Protein AF-A0A958PLS8-F1 (afdb_monomer_lite)

pLDDT: mean 89.81, std 10.18, range [41.72, 96.56]

Foldseek 3Di:
DPDQDDPVVDPDVLVSLVVNQVVVCVVPVVDDLQNVCVVLVHPDSNVNVCCNVVVDPCDPVSPPD

Radius of gyration: 11.79 Å; chains: 1; bounding box: 25×25×30 Å

Secondary structure (DSSP, 8-state):
--PPPPGGG-SSHHHHHHHHHHHHHHH-TT--HHHHHHHTT-SSTTHHHHHHTTSS---GGGTT-

Structure (mmCIF, N/CA/C/O backbone):
data_AF-A0A958PLS8-F1
#
_entry.id   AF-A0A958PLS8-F1
#
loop_
_atom_site.group_PDB
_atom_site.id
_atom_site.type_symbol
_atom_site.label_atom_id
_atom_site.label_alt_id
_atom_site.label_comp_id
_atom_site.label_asym_id
_atom_site.label_entity_id
_atom_site.label_seq_id
_atom_site.pdbx_PDB_ins_code
_atom_site.Cartn_x
_atom_site.Cartn_y
_atom_site.Cartn_z
_atom_site.occupancy
_atom_site.B_iso_or_equiv
_atom_site.auth_seq_id
_atom_site.auth_comp_id
_atom_site.auth_asym_id
_atom_site.auth_atom_id
_atom_site.pdbx_PDB_model_num
ATOM 1 N N . MET A 1 1 ? -3.912 -15.497 -17.691 1.00 41.72 1 MET A N 1
ATOM 2 C CA . MET A 1 1 ? -4.428 -14.112 -17.665 1.00 41.72 1 MET A CA 1
ATOM 3 C C . MET A 1 1 ? -4.416 -13.673 -16.208 1.00 41.72 1 MET A C 1
ATOM 5 O O . MET A 1 1 ? -5.083 -14.327 -15.421 1.00 41.72 1 MET A O 1
ATOM 9 N N . ASN A 1 2 ? -3.600 -12.686 -15.822 1.00 56.72 2 ASN A N 1
ATOM 10 C CA . ASN A 1 2 ? -3.570 -12.185 -14.439 1.00 56.72 2 ASN A CA 1
ATOM 11 C C . ASN A 1 2 ? -4.695 -11.149 -14.299 1.00 56.72 2 ASN A C 1
ATOM 13 O O . ASN A 1 2 ? -4.519 -9.985 -14.654 1.00 56.72 2 ASN A O 1
ATOM 17 N N . THR A 1 3 ? -5.879 -11.587 -13.882 1.00 65.81 3 THR A N 1
ATOM 18 C CA . THR A 1 3 ? -6.978 -10.671 -13.555 1.00 65.81 3 THR A CA 1
ATOM 19 C C . THR A 1 3 ? -6.564 -9.853 -12.328 1.00 65.81 3 THR A C 1
ATOM 21 O O . THR A 1 3 ? -6.072 -10.449 -11.368 1.00 65.81 3 THR A O 1
ATOM 24 N N . PRO A 1 4 ? -6.706 -8.513 -12.337 1.00 72.12 4 PRO A N 1
ATOM 25 C CA . PRO A 1 4 ? -6.410 -7.706 -11.159 1.00 72.12 4 PRO A CA 1
ATOM 26 C C . PRO A 1 4 ? -7.272 -8.179 -9.989 1.00 72.12 4 PRO A C 1
ATOM 28 O O . PRO A 1 4 ? -8.471 -8.401 -10.157 1.00 72.12 4 PRO A O 1
ATOM 31 N N . SER A 1 5 ? -6.653 -8.344 -8.822 1.00 80.44 5 SER A N 1
ATOM 32 C CA . SER A 1 5 ? -7.336 -8.925 -7.664 1.00 80.44 5 SER A CA 1
ATOM 33 C C . SER A 1 5 ? -8.459 -8.016 -7.198 1.00 80.44 5 SER A C 1
ATOM 35 O O . SER A 1 5 ? -8.272 -6.799 -7.090 1.00 80.44 5 SER A O 1
ATOM 37 N N . ASN A 1 6 ? -9.630 -8.598 -6.954 1.00 86.75 6 ASN A N 1
ATOM 38 C CA . ASN A 1 6 ? -10.796 -7.855 -6.516 1.00 86.75 6 ASN A CA 1
ATOM 39 C C . ASN A 1 6 ? -10.742 -7.678 -4.996 1.00 86.75 6 ASN A C 1
ATOM 41 O O . ASN A 1 6 ? -10.397 -8.603 -4.269 1.00 86.75 6 ASN A O 1
ATOM 45 N N . ILE A 1 7 ? -11.106 -6.498 -4.494 1.00 87.00 7 ILE A N 1
ATOM 46 C CA . ILE A 1 7 ? -11.129 -6.219 -3.052 1.00 87.00 7 ILE A CA 1
ATOM 47 C C . ILE A 1 7 ? -12.077 -7.152 -2.289 1.00 87.00 7 ILE A C 1
ATOM 49 O O . ILE A 1 7 ? -11.828 -7.444 -1.125 1.00 87.00 7 ILE A O 1
ATOM 53 N N . TYR A 1 8 ? -13.136 -7.643 -2.942 1.00 91.19 8 TYR A N 1
ATOM 54 C CA . TYR A 1 8 ? -14.115 -8.543 -2.329 1.00 91.19 8 TYR A CA 1
ATOM 55 C C . TYR A 1 8 ? -13.589 -9.969 -2.118 1.00 91.19 8 TYR A C 1
ATOM 57 O O . TYR A 1 8 ? -14.211 -10.732 -1.384 1.00 91.19 8 TYR A O 1
ATOM 65 N N . ASP A 1 9 ? -12.444 -10.316 -2.712 1.00 90.44 9 ASP A N 1
ATOM 66 C CA . ASP A 1 9 ? -11.824 -11.635 -2.550 1.00 90.44 9 ASP A CA 1
ATOM 67 C C . ASP A 1 9 ? -11.029 -11.747 -1.235 1.00 90.44 9 ASP A C 1
ATOM 69 O O . ASP A 1 9 ? -10.551 -12.825 -0.883 1.00 90.44 9 ASP A O 1
ATOM 73 N N . PHE A 1 10 ? -10.875 -10.640 -0.497 1.00 91.88 10 PHE A N 1
ATOM 74 C CA . PHE A 1 10 ? -10.044 -10.566 0.700 1.00 91.88 10 PHE A CA 1
ATOM 75 C C . PHE A 1 10 ? -10.860 -10.163 1.923 1.00 91.88 10 PHE A C 1
ATOM 77 O O . PHE A 1 10 ? -11.623 -9.201 1.908 1.00 91.88 10 PHE A O 1
ATOM 84 N N . THR A 1 11 ? -10.627 -10.865 3.029 1.00 93.06 11 THR A N 1
ATOM 85 C CA . THR A 1 11 ? -11.167 -10.512 4.351 1.00 93.06 11 THR A CA 1
ATOM 86 C C . THR A 1 11 ? -10.218 -9.623 5.154 1.00 93.06 11 THR A C 1
ATOM 88 O O . THR A 1 11 ? -10.649 -8.956 6.090 1.00 93.06 11 THR A O 1
ATOM 91 N N . ASP A 1 12 ? -8.928 -9.612 4.799 1.00 92.69 12 ASP A N 1
ATOM 92 C CA . ASP A 1 12 ? -7.912 -8.720 5.359 1.00 92.69 12 ASP A CA 1
ATOM 93 C C . ASP A 1 12 ? -7.362 -7.813 4.249 1.00 92.69 12 ASP A C 1
ATOM 95 O O . ASP A 1 12 ? -6.804 -8.265 3.244 1.00 92.69 12 ASP A O 1
ATOM 99 N N . TYR A 1 13 ? -7.485 -6.502 4.452 1.00 92.19 13 TYR A N 1
ATOM 100 C CA . TYR A 1 13 ? -6.974 -5.490 3.532 1.00 92.19 13 TYR A CA 1
ATOM 101 C C . TYR A 1 13 ? -5.450 -5.585 3.332 1.00 92.19 13 TYR A C 1
ATOM 103 O O . TYR A 1 13 ? -4.932 -5.163 2.296 1.00 92.19 13 TYR A O 1
ATOM 111 N N . ARG A 1 14 ? -4.705 -6.138 4.297 1.00 94.81 14 ARG A N 1
ATOM 112 C CA . ARG A 1 14 ? -3.257 -6.349 4.176 1.00 94.81 14 ARG A CA 1
ATOM 113 C C . ARG A 1 14 ? -2.929 -7.387 3.119 1.00 94.81 14 ARG A C 1
ATOM 115 O O . ARG A 1 14 ? -1.937 -7.222 2.412 1.00 94.81 14 ARG A O 1
ATOM 122 N N . ASP A 1 15 ? -3.744 -8.426 2.999 1.00 94.69 15 ASP A N 1
ATOM 123 C CA . ASP A 1 15 ? -3.520 -9.482 2.015 1.00 94.69 15 ASP A CA 1
ATOM 124 C C . ASP A 1 15 ? -3.850 -8.992 0.609 1.00 94.69 15 ASP A C 1
ATOM 126 O O . ASP A 1 15 ? -3.059 -9.216 -0.310 1.00 94.69 15 ASP A O 1
ATOM 130 N N . PHE A 1 16 ? -4.905 -8.182 0.473 1.00 94.75 16 PHE A N 1
ATOM 131 C CA . PHE A 1 16 ? -5.162 -7.441 -0.760 1.00 94.75 16 PHE A CA 1
ATOM 132 C C . PHE A 1 16 ? -3.959 -6.570 -1.158 1.00 94.75 16 PHE A C 1
ATOM 134 O O . PHE A 1 16 ? -3.496 -6.629 -2.296 1.00 94.75 16 PHE A O 1
ATOM 141 N N . LEU A 1 17 ? -3.404 -5.782 -0.227 1.00 94.19 17 LEU A N 1
ATOM 142 C CA . LEU A 1 17 ? -2.257 -4.912 -0.516 1.00 94.19 17 LEU A CA 1
ATOM 143 C C . LEU A 1 17 ? -1.012 -5.699 -0.949 1.00 94.19 17 LEU A C 1
ATOM 145 O O . LEU A 1 17 ? -0.311 -5.262 -1.865 1.00 94.19 17 LEU A O 1
ATOM 149 N N . LYS A 1 18 ? -0.740 -6.849 -0.319 1.00 95.19 18 LYS A N 1
ATOM 150 C CA . LYS A 1 18 ? 0.389 -7.722 -0.682 1.00 95.19 18 LYS A CA 1
ATOM 151 C C . LYS A 1 18 ? 0.226 -8.276 -2.089 1.00 95.19 18 LYS A C 1
ATOM 153 O O . LYS A 1 18 ? 1.165 -8.197 -2.882 1.00 95.19 18 LYS A O 1
ATOM 158 N N . ASP A 1 19 ? -0.949 -8.812 -2.406 1.00 94.88 19 ASP A N 1
ATOM 159 C CA . ASP A 1 19 ? -1.192 -9.397 -3.720 1.00 94.88 19 ASP A CA 1
ATOM 160 C C . ASP A 1 19 ? -1.229 -8.321 -4.811 1.00 94.88 19 ASP A C 1
ATOM 162 O O . ASP A 1 19 ? -0.619 -8.477 -5.871 1.00 94.88 19 ASP A O 1
ATOM 166 N N . ARG A 1 20 ? -1.803 -7.150 -4.512 1.00 93.56 20 ARG A N 1
ATOM 167 C CA . ARG A 1 20 ? -1.773 -6.010 -5.428 1.00 93.56 20 ARG A CA 1
ATOM 168 C C . ARG A 1 20 ? -0.351 -5.523 -5.690 1.00 93.56 20 ARG A C 1
ATOM 170 O O . ARG A 1 20 ? 0.006 -5.275 -6.841 1.00 93.56 20 ARG A O 1
ATOM 177 N N . TYR A 1 21 ? 0.476 -5.407 -4.651 1.00 94.56 21 TYR A N 1
ATOM 178 C CA . TYR A 1 21 ? 1.887 -5.062 -4.810 1.00 94.56 21 TYR A CA 1
ATOM 179 C C . TYR A 1 21 ? 2.630 -6.102 -5.656 1.00 94.56 21 TYR A C 1
ATOM 181 O O . TYR A 1 21 ? 3.405 -5.724 -6.534 1.00 94.56 21 TYR A O 1
ATOM 189 N N . ARG A 1 22 ? 2.371 -7.398 -5.439 1.00 94.75 22 ARG A N 1
ATOM 190 C CA . ARG A 1 22 ? 2.954 -8.484 -6.236 1.00 94.75 22 ARG A CA 1
ATOM 191 C C . ARG A 1 22 ? 2.607 -8.340 -7.717 1.00 94.75 22 ARG A C 1
ATOM 193 O O . ARG A 1 22 ? 3.520 -8.340 -8.533 1.00 94.75 22 ARG A O 1
ATOM 200 N N . GLN A 1 23 ? 1.337 -8.121 -8.057 1.00 94.12 23 GLN A N 1
ATOM 201 C CA . GLN A 1 23 ? 0.907 -7.904 -9.445 1.00 94.12 23 GLN A CA 1
ATOM 202 C C . GLN A 1 23 ? 1.594 -6.696 -10.093 1.00 94.12 23 GLN A C 1
ATOM 204 O O . GLN A 1 23 ? 2.044 -6.779 -11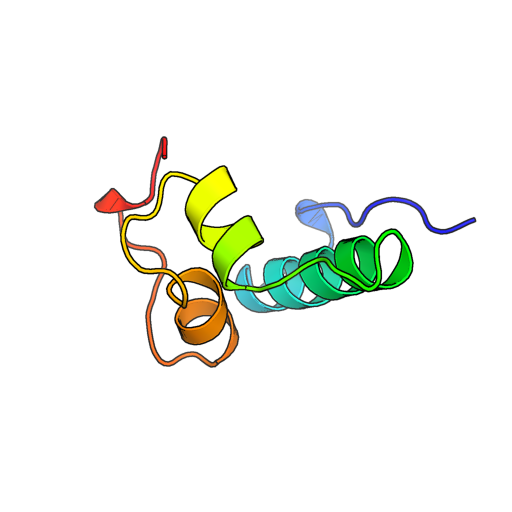.232 1.00 94.12 23 GLN A O 1
ATOM 209 N N . LEU A 1 24 ? 1.709 -5.584 -9.359 1.00 93.44 24 LEU A N 1
ATOM 210 C CA . LEU A 1 24 ? 2.384 -4.376 -9.844 1.00 93.44 24 LEU A CA 1
ATOM 211 C C . LEU A 1 24 ? 3.886 -4.610 -10.056 1.00 93.44 24 LEU A C 1
ATOM 213 O O . LEU 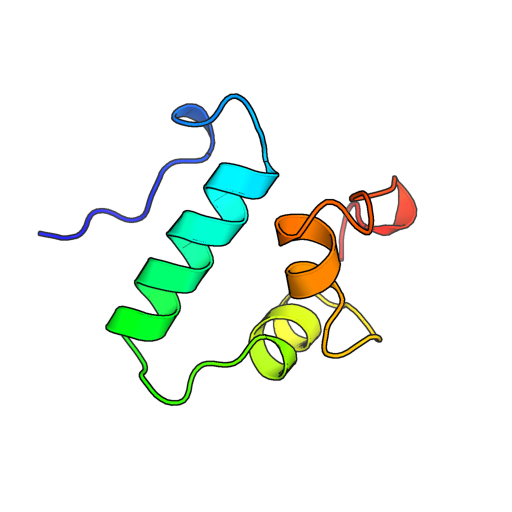A 1 24 ? 4.458 -4.117 -11.024 1.00 93.44 24 LEU A O 1
ATOM 217 N N . LYS A 1 25 ? 4.518 -5.395 -9.179 1.00 94.31 25 LYS A N 1
ATOM 218 C CA . LYS A 1 25 ? 5.933 -5.770 -9.281 1.00 94.31 25 LYS A CA 1
ATOM 219 C C . LYS A 1 25 ? 6.205 -6.756 -10.418 1.00 94.31 25 LYS A C 1
ATOM 221 O O . LYS A 1 25 ? 7.256 -6.676 -11.045 1.00 94.31 25 LYS A O 1
ATOM 226 N N . GLU A 1 26 ? 5.274 -7.672 -10.676 1.00 94.44 26 GLU A N 1
ATOM 227 C CA . GLU A 1 26 ? 5.308 -8.582 -11.825 1.00 94.44 26 GLU A CA 1
ATOM 228 C C . GLU A 1 26 ? 5.154 -7.805 -13.143 1.00 94.44 26 GLU A C 1
ATOM 230 O O . GLU A 1 26 ? 5.834 -8.123 -14.116 1.00 94.44 26 GLU A O 1
ATOM 235 N N . SER A 1 27 ? 4.310 -6.763 -13.176 1.00 93.94 27 SER A N 1
ATOM 236 C CA . SER A 1 27 ? 4.139 -5.913 -14.363 1.00 93.94 27 SER A CA 1
ATOM 237 C C . SER A 1 27 ? 5.287 -4.926 -14.586 1.00 93.94 27 SER A C 1
ATOM 239 O O . SER A 1 27 ? 5.643 -4.647 -15.727 1.00 93.94 27 SER A O 1
ATOM 241 N N . ASP A 1 28 ? 5.857 -4.393 -13.505 1.00 95.31 28 ASP A N 1
ATOM 242 C CA . ASP A 1 28 ? 6.980 -3.459 -13.523 1.00 95.31 28 ASP A CA 1
ATOM 243 C C 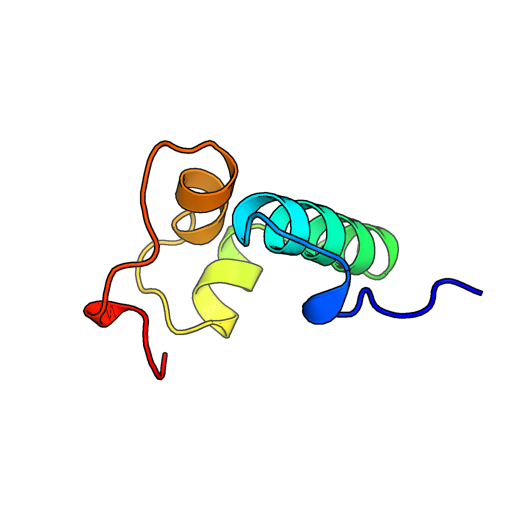. ASP A 1 28 ? 8.004 -3.852 -12.439 1.00 95.31 28 ASP A C 1
ATOM 245 O O . ASP A 1 28 ? 7.834 -3.534 -11.254 1.00 95.31 28 ASP A O 1
ATOM 249 N N . PRO A 1 29 ? 9.118 -4.503 -12.820 1.00 94.00 29 PRO A N 1
ATOM 250 C CA . PRO A 1 29 ? 10.178 -4.869 -11.888 1.00 94.00 29 PRO A CA 1
ATOM 251 C C . PRO A 1 29 ? 10.831 -3.677 -11.174 1.00 94.00 29 PRO A C 1
ATOM 253 O O . PRO A 1 29 ? 11.446 -3.876 -10.124 1.00 94.00 29 PRO A O 1
ATOM 256 N N . ALA A 1 30 ? 10.708 -2.443 -11.676 1.00 95.31 30 ALA A N 1
ATOM 257 C CA . ALA A 1 30 ? 11.196 -1.237 -11.004 1.00 95.31 30 ALA A CA 1
ATOM 258 C C . ALA A 1 30 ? 10.208 -0.694 -9.953 1.00 95.3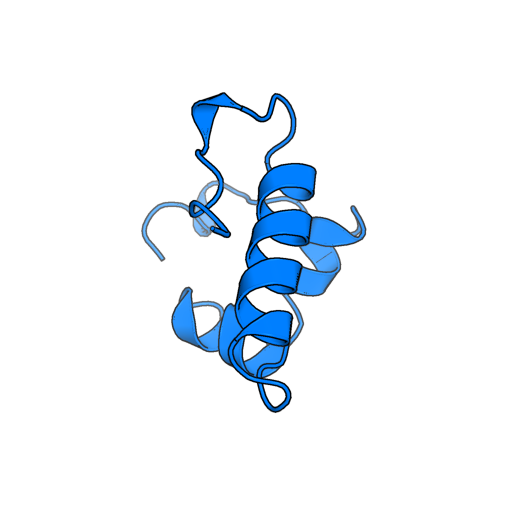1 30 ALA A C 1
ATOM 260 O O . ALA A 1 30 ? 10.590 0.134 -9.115 1.00 95.31 30 ALA A O 1
ATOM 261 N N . PHE A 1 31 ? 8.968 -1.196 -9.925 1.00 96.06 31 PHE A N 1
ATOM 262 C CA . PHE A 1 31 ? 7.962 -0.793 -8.950 1.00 96.06 31 PHE A CA 1
ATOM 263 C C . PHE A 1 31 ? 8.464 -1.023 -7.518 1.00 96.06 31 PHE A C 1
ATOM 265 O O . PHE A 1 31 ? 9.084 -2.040 -7.195 1.00 96.06 31 PHE A O 1
ATOM 272 N N . SER A 1 32 ? 8.236 -0.056 -6.632 1.00 96.56 32 SER A N 1
ATOM 273 C CA . SER A 1 32 ? 8.785 -0.065 -5.272 1.00 96.56 32 SER A CA 1
ATOM 274 C C . SER A 1 32 ? 7.761 0.407 -4.252 1.00 96.56 32 SER A C 1
ATOM 276 O O . SER A 1 32 ? 6.856 1.173 -4.576 1.00 96.56 32 SER A O 1
ATOM 278 N N . PHE A 1 33 ? 7.940 0.023 -2.986 1.00 96.12 33 PHE A N 1
ATOM 279 C CA . PHE A 1 33 ? 7.084 0.497 -1.892 1.00 96.12 33 PHE A CA 1
ATOM 280 C C . PHE A 1 33 ? 7.065 2.026 -1.763 1.00 96.12 33 PHE A C 1
ATOM 282 O O . PHE A 1 33 ? 6.021 2.594 -1.442 1.00 96.12 33 PHE A O 1
ATOM 289 N N . ARG A 1 34 ? 8.187 2.690 -2.087 1.00 95.94 34 ARG A N 1
ATOM 290 C CA . ARG A 1 34 ? 8.279 4.155 -2.164 1.00 95.94 34 ARG A CA 1
ATOM 291 C C . ARG A 1 34 ? 7.343 4.723 -3.210 1.00 95.94 34 ARG A C 1
ATOM 293 O O . ARG A 1 34 ? 6.616 5.670 -2.921 1.00 95.94 34 ARG A O 1
ATOM 300 N N . HIS A 1 35 ? 7.386 4.168 -4.416 1.00 96.31 35 HIS A N 1
ATOM 301 C CA . HIS 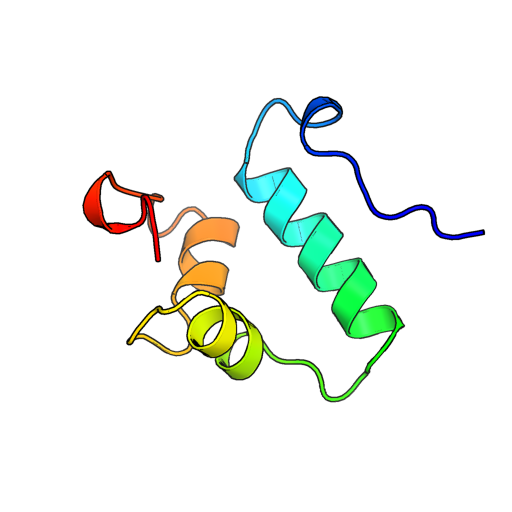A 1 35 ? 6.503 4.597 -5.489 1.00 96.31 35 HIS A CA 1
ATOM 302 C C . HIS A 1 35 ? 5.040 4.326 -5.121 1.00 96.31 35 HIS A C 1
ATOM 304 O O . HIS A 1 35 ? 4.214 5.224 -5.240 1.00 96.31 35 HIS A O 1
ATOM 310 N N . PHE A 1 36 ? 4.747 3.144 -4.575 1.00 95.44 36 PHE A N 1
ATOM 311 C CA . PHE A 1 36 ? 3.396 2.760 -4.183 1.00 95.44 36 PHE A CA 1
ATOM 312 C C . PHE A 1 36 ? 2.810 3.690 -3.113 1.00 95.44 36 PHE A C 1
ATOM 314 O O . PHE A 1 36 ? 1.711 4.210 -3.276 1.00 95.44 36 PHE A O 1
ATOM 321 N N . SER A 1 37 ? 3.577 3.968 -2.055 1.00 94.69 37 SER A N 1
ATOM 322 C CA . SER A 1 37 ? 3.138 4.857 -0.973 1.00 94.69 37 SER A CA 1
ATOM 323 C C . SER A 1 37 ? 2.943 6.290 -1.475 1.00 94.69 37 SER A C 1
ATOM 325 O O . SER A 1 37 ? 1.969 6.934 -1.104 1.00 94.69 37 SER A O 1
ATOM 327 N N . LYS A 1 38 ? 3.823 6.775 -2.364 1.00 94.56 38 LYS A N 1
ATOM 328 C CA . LYS A 1 38 ? 3.693 8.106 -2.974 1.00 94.56 38 LYS A CA 1
ATOM 329 C C . LYS A 1 38 ? 2.449 8.216 -3.863 1.00 94.56 38 LYS A C 1
ATOM 331 O O . LYS A 1 38 ? 1.789 9.246 -3.832 1.00 94.56 38 LYS A O 1
ATOM 336 N N . GLN A 1 39 ? 2.165 7.194 -4.671 1.00 92.69 39 GLN A N 1
ATOM 337 C CA . GLN A 1 39 ? 0.983 7.162 -5.540 1.00 92.69 39 GLN A CA 1
ATOM 338 C C . GLN A 1 39 ? -0.320 7.172 -4.735 1.00 92.69 39 GLN A C 1
ATOM 340 O O . GLN A 1 39 ? -1.263 7.832 -5.144 1.00 92.69 39 GLN A O 1
ATOM 345 N N . ALA A 1 40 ? -0.345 6.513 -3.575 1.00 91.25 40 ALA A N 1
ATOM 346 C CA . ALA A 1 40 ? -1.485 6.503 -2.655 1.00 91.25 40 ALA A CA 1
ATOM 347 C C . ALA A 1 40 ? -1.503 7.696 -1.669 1.00 91.25 40 ALA A C 1
ATOM 349 O O . ALA A 1 40 ? -2.013 7.579 -0.560 1.00 91.25 40 ALA A O 1
ATOM 350 N N . GLY A 1 41 ? -0.837 8.809 -2.001 1.00 92.44 41 GLY A N 1
ATOM 351 C CA . GLY A 1 41 ? -0.906 10.046 -1.211 1.00 92.44 41 GLY A CA 1
ATOM 352 C C . GLY A 1 41 ? -0.180 10.025 0.145 1.00 92.44 41 GLY A C 1
ATOM 353 O O . GLY A 1 41 ? -0.284 10.977 0.929 1.00 92.44 41 GLY A O 1
ATOM 354 N N . PHE A 1 42 ? 0.592 8.980 0.456 1.00 92.50 42 PHE A N 1
ATOM 355 C CA . PHE A 1 42 ? 1.305 8.880 1.728 1.00 92.50 42 PHE A CA 1
ATOM 356 C C . PHE A 1 42 ? 2.658 9.595 1.689 1.00 92.50 42 PHE A C 1
ATOM 358 O O . PHE A 1 42 ? 3.494 9.373 0.813 1.00 92.50 42 PHE A O 1
ATOM 365 N N . GLY A 1 43 ? 2.916 10.408 2.718 1.00 89.50 43 GLY A N 1
ATOM 366 C CA . GLY A 1 43 ? 4.195 11.109 2.876 1.00 89.50 43 GLY A CA 1
ATOM 367 C C . GLY A 1 43 ? 5.358 10.191 3.266 1.00 89.50 43 GLY A C 1
ATOM 368 O O . GLY A 1 43 ? 6.509 10.487 2.953 1.00 89.50 43 GLY A O 1
ATOM 369 N N . SER A 1 44 ? 5.081 9.058 3.923 1.00 92.50 44 SER A N 1
ATOM 370 C CA . SER A 1 44 ? 6.125 8.095 4.285 1.00 92.50 44 SER A CA 1
ATOM 371 C C . SER A 1 44 ? 6.362 7.093 3.148 1.00 92.50 44 SER A C 1
ATOM 373 O O . SER A 1 44 ? 5.430 6.390 2.754 1.00 92.50 44 SER A O 1
ATOM 375 N N . PRO A 1 45 ? 7.606 6.950 2.649 1.00 93.75 45 PRO A N 1
ATOM 376 C CA . PRO A 1 45 ? 7.919 6.096 1.502 1.00 93.75 45 PRO A CA 1
ATOM 377 C C . PRO A 1 45 ? 7.704 4.602 1.775 1.00 93.75 45 PRO A C 1
ATOM 379 O O . PRO A 1 45 ? 7.549 3.824 0.845 1.00 93.75 45 PRO A O 1
ATOM 382 N N . ASN A 1 46 ? 7.675 4.178 3.037 1.00 95.56 46 ASN A N 1
ATOM 383 C CA . ASN A 1 46 ? 7.464 2.777 3.400 1.00 95.56 46 ASN A CA 1
ATOM 384 C C . ASN A 1 46 ? 6.110 2.552 4.079 1.00 95.56 46 ASN A C 1
ATOM 386 O O . ASN A 1 46 ? 5.923 1.512 4.705 1.00 95.56 46 ASN A O 1
ATOM 390 N N . TYR A 1 47 ? 5.176 3.505 3.988 1.00 95.00 47 TYR A N 1
ATOM 391 C CA . TYR A 1 47 ? 3.903 3.423 4.701 1.00 95.00 47 TYR A CA 1
ATOM 392 C C . TYR A 1 47 ? 3.148 2.132 4.375 1.00 95.00 47 TYR A C 1
ATOM 394 O O . TYR A 1 47 ? 2.884 1.337 5.275 1.00 95.00 47 TYR A O 1
ATOM 402 N N . LEU A 1 48 ? 2.898 1.866 3.089 1.00 95.12 48 LEU A N 1
ATOM 403 C CA . LEU A 1 48 ? 2.154 0.675 2.674 1.00 95.12 48 LEU A CA 1
ATOM 404 C C . LEU A 1 48 ? 2.901 -0.624 2.994 1.00 95.12 48 LEU A C 1
ATOM 406 O O . LEU A 1 48 ? 2.272 -1.619 3.338 1.00 95.12 48 LEU A O 1
ATOM 410 N N . LYS A 1 49 ? 4.241 -0.612 2.980 1.00 96.31 49 LYS A N 1
ATOM 411 C CA . LYS A 1 49 ? 5.043 -1.755 3.444 1.00 96.31 49 LYS A CA 1
ATOM 412 C C . LYS A 1 49 ? 4.801 -2.044 4.923 1.00 96.31 49 LYS A C 1
ATOM 414 O O . LYS A 1 49 ? 4.571 -3.187 5.289 1.00 96.31 49 LYS A O 1
ATOM 419 N N . LEU A 1 50 ? 4.832 -1.018 5.772 1.00 96.25 50 LEU A N 1
ATOM 420 C CA . LEU A 1 50 ? 4.584 -1.180 7.206 1.00 96.25 50 LEU A CA 1
ATOM 421 C C . LEU A 1 50 ? 3.163 -1.670 7.486 1.00 96.25 50 LEU A C 1
ATOM 423 O O . LEU A 1 50 ? 2.969 -2.447 8.415 1.00 96.25 50 LEU A O 1
ATOM 427 N N . VAL A 1 51 ? 2.194 -1.234 6.682 1.00 95.75 51 VAL A N 1
ATOM 428 C CA . VAL A 1 51 ? 0.817 -1.724 6.750 1.00 95.75 51 VAL A CA 1
ATOM 429 C C . VAL A 1 51 ? 0.743 -3.212 6.399 1.00 95.75 51 VAL A C 1
ATOM 431 O O . VAL A 1 51 ? 0.196 -3.994 7.175 1.00 95.75 51 VAL A O 1
ATOM 434 N N . MET A 1 52 ? 1.350 -3.619 5.280 1.00 95.81 52 MET A N 1
ATOM 435 C CA . MET A 1 52 ? 1.422 -5.025 4.860 1.00 95.81 52 MET A CA 1
ATOM 436 C C . MET A 1 52 ? 2.148 -5.914 5.880 1.00 95.81 52 MET A C 1
ATOM 438 O O . MET A 1 52 ? 1.719 -7.041 6.118 1.00 95.81 52 MET A O 1
ATOM 442 N N . ASP A 1 53 ? 3.206 -5.395 6.509 1.00 96.25 53 ASP A N 1
ATOM 443 C CA . ASP A 1 53 ? 3.977 -6.072 7.560 1.00 96.25 53 ASP A CA 1
ATOM 444 C C . ASP A 1 53 ? 3.233 -6.111 8.917 1.00 96.25 53 ASP A C 1
ATOM 446 O O . ASP A 1 53 ? 3.767 -6.640 9.891 1.00 96.25 53 ASP A O 1
ATOM 450 N N . GLY A 1 54 ? 2.045 -5.501 9.033 1.00 95.56 54 GLY A N 1
ATOM 451 C CA . GLY A 1 54 ? 1.283 -5.415 10.286 1.00 95.56 54 GLY A CA 1
ATOM 452 C C . GLY A 1 54 ? 1.863 -4.450 11.328 1.00 95.56 54 GLY A C 1
ATOM 453 O O . GLY A 1 54 ? 1.386 -4.393 12.457 1.00 95.56 54 GLY A O 1
ATOM 454 N N . LYS A 1 55 ? 2.878 -3.660 10.960 1.00 95.75 55 LYS A N 1
ATOM 455 C CA . LYS A 1 55 ? 3.543 -2.674 11.834 1.00 95.75 55 LYS A CA 1
ATOM 456 C C . LYS A 1 55 ? 2.804 -1.337 11.907 1.00 95.75 55 LYS A C 1
ATOM 458 O O . LYS A 1 55 ? 3.120 -0.508 12.757 1.00 95.75 55 LYS A O 1
ATOM 463 N N . ARG A 1 56 ? 1.866 -1.096 10.989 1.00 92.88 56 ARG A N 1
ATOM 464 C CA . ARG A 1 56 ? 0.944 0.047 10.973 1.00 92.88 56 ARG A CA 1
ATOM 465 C C . ARG A 1 56 ? -0.448 -0.410 10.537 1.00 92.88 56 ARG A C 1
ATOM 467 O O . ARG A 1 56 ? -0.587 -1.436 9.876 1.00 92.88 56 ARG A O 1
ATOM 474 N N . ASN A 1 57 ? -1.456 0.382 10.882 1.00 91.75 57 ASN A N 1
ATOM 475 C CA . ASN A 1 57 ? -2.824 0.220 10.394 1.00 91.75 57 ASN A CA 1
ATOM 476 C C . ASN A 1 57 ? -3.140 1.313 9.370 1.00 91.75 57 ASN A C 1
ATOM 478 O O . ASN A 1 57 ? -2.574 2.407 9.449 1.00 91.75 57 ASN A O 1
ATOM 482 N N . LEU A 1 58 ? -4.060 1.026 8.447 1.00 88.81 58 LEU A N 1
ATOM 483 C CA . LEU A 1 58 ? -4.791 2.081 7.749 1.00 88.81 58 LEU A CA 1
ATOM 484 C C . LEU A 1 58 ? -5.720 2.730 8.781 1.00 88.81 58 L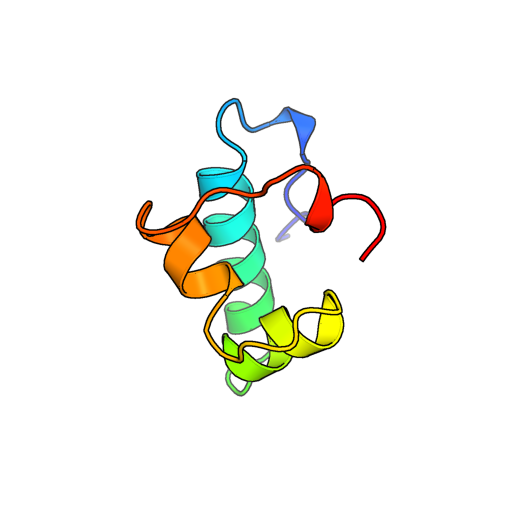EU A C 1
ATOM 486 O O . LEU A 1 58 ? -6.655 2.090 9.252 1.00 88.81 58 LEU A O 1
ATOM 490 N N . SER A 1 59 ? -5.383 3.940 9.218 1.00 82.31 59 SER A N 1
ATOM 491 C CA . SER A 1 59 ? -6.227 4.749 10.102 1.00 82.31 59 SER A CA 1
ATOM 492 C C . SER A 1 59 ? -7.223 5.564 9.281 1.00 82.31 59 SER A C 1
ATOM 494 O O . SER A 1 59 ? -7.089 5.662 8.062 1.00 82.31 59 SER A O 1
ATOM 496 N N . ASP A 1 60 ? -8.175 6.217 9.944 1.00 82.88 60 ASP A N 1
ATOM 497 C CA . ASP A 1 60 ? -9.132 7.111 9.278 1.00 82.88 60 ASP A CA 1
ATOM 498 C C . ASP A 1 60 ? -8.438 8.234 8.487 1.00 82.88 60 ASP A C 1
ATOM 500 O O . ASP A 1 60 ? -8.921 8.663 7.448 1.00 82.88 60 ASP A O 1
ATOM 504 N N . GLU A 1 61 ? -7.239 8.646 8.907 1.00 80.19 61 GLU A N 1
ATOM 505 C CA . GLU A 1 61 ? -6.391 9.606 8.181 1.00 80.19 61 GLU A CA 1
ATOM 506 C C . GLU A 1 61 ? -5.929 9.111 6.798 1.00 80.19 61 GLU A C 1
ATOM 508 O O . GLU A 1 61 ? -5.454 9.903 5.979 1.00 80.19 61 GLU A O 1
ATOM 513 N N . ALA A 1 62 ? -5.996 7.800 6.553 1.00 82.06 62 ALA A N 1
ATOM 514 C CA . ALA A 1 62 ? -5.706 7.192 5.261 1.00 82.06 62 ALA A CA 1
ATOM 515 C C . ALA A 1 62 ? -6.927 7.190 4.328 1.00 82.06 62 ALA A C 1
ATOM 517 O O . ALA A 1 62 ? -6.768 6.953 3.131 1.00 82.06 62 ALA A O 1
ATOM 518 N N . ILE A 1 63 ? -8.133 7.449 4.844 1.00 82.81 63 ILE A N 1
ATOM 519 C CA . ILE A 1 63 ? -9.350 7.502 4.035 1.00 82.81 63 ILE A CA 1
ATOM 520 C C . ILE A 1 63 ? -9.284 8.744 3.137 1.00 82.81 63 ILE A C 1
ATOM 522 O O . ILE A 1 63 ? -9.168 9.870 3.616 1.00 82.81 63 ILE A O 1
ATOM 526 N N . GLY A 1 64 ? -9.364 8.536 1.821 1.00 74.12 64 GLY A N 1
ATOM 527 C CA . GLY A 1 64 ? -9.390 9.614 0.825 1.00 74.12 64 GLY A CA 1
ATOM 528 C C . GLY A 1 64 ? -8.022 10.148 0.387 1.00 74.12 64 GLY A C 1
ATOM 529 O O . GLY A 1 64 ? -7.980 11.183 -0.278 1.00 74.12 64 GLY A O 1
ATOM 530 N N . LYS A 1 65 ? -6.925 9.474 0.756 1.00 63.88 65 LYS A N 1
ATOM 531 C CA . LYS A 1 65 ? -5.583 9.751 0.220 1.00 63.88 65 LYS A CA 1
ATOM 532 C C . LYS A 1 65 ? -5.309 9.075 -1.118 1.00 63.88 65 LYS A C 1
ATOM 534 O O . LYS A 1 65 ? -5.912 8.011 -1.381 1.00 63.88 65 LYS A O 1
#

Sequence (65 aa):
MNTPSNIYDFTDYRDFLKDRYRQLKESDPAFSFRHFSKQAGFGSPNYLKLVMDGKRNLSDEAIGK